Protein AF-A0A921FGH1-F1 (afdb_monomer_lite)

Radius of gyration: 12.61 Å; chains: 1; bounding box: 35×25×35 Å

Foldseek 3Di:
DDWADDPPADFWIADPVRFIKGKDWQAADPVRDTDIDIDQAAPVRHGDPDSVRRRVRRVVVNVVSVVVVD

Organism: NCBI:txid47770

Structure (mmCIF, N/CA/C/O backbone):
data_AF-A0A921FGH1-F1
#
_entry.id   AF-A0A921FGH1-F1
#
loop_
_atom_site.group_PDB
_atom_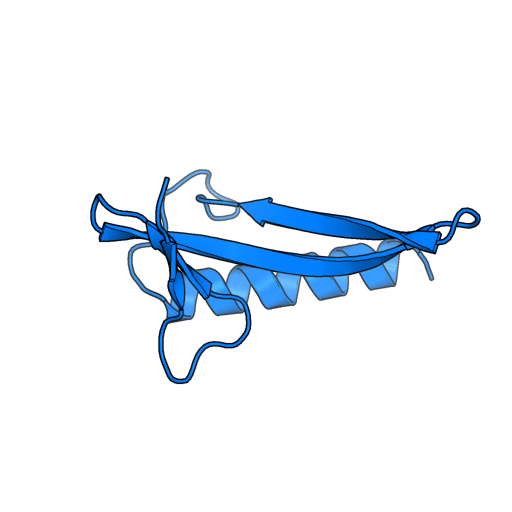site.id
_atom_site.type_symbol
_atom_site.label_atom_id
_atom_site.label_alt_id
_atom_site.label_comp_id
_atom_site.label_asym_id
_atom_site.label_entity_id
_atom_site.label_seq_id
_atom_site.pdbx_PDB_ins_code
_atom_site.Cartn_x
_atom_site.Cartn_y
_atom_site.Cartn_z
_atom_site.occupancy
_atom_site.B_iso_or_equiv
_atom_site.auth_seq_id
_atom_site.auth_comp_id
_atom_site.auth_asym_id
_atom_site.auth_atom_id
_atom_site.pdbx_PDB_model_num
ATOM 1 N N . MET A 1 1 ? -16.374 -0.620 -8.185 1.00 58.91 1 MET A N 1
ATOM 2 C CA . MET A 1 1 ? -16.027 -0.391 -6.769 1.00 58.91 1 MET A CA 1
ATOM 3 C C . MET A 1 1 ? -15.341 0.951 -6.670 1.00 58.91 1 MET A C 1
ATOM 5 O O . MET A 1 1 ? -14.243 1.114 -7.197 1.00 58.91 1 MET A O 1
ATOM 9 N N . LYS A 1 2 ? -16.023 1.922 -6.076 1.00 77.19 2 LYS A N 1
ATOM 10 C CA . LYS A 1 2 ? -15.462 3.222 -5.727 1.00 77.19 2 LYS A CA 1
ATOM 11 C C . LYS A 1 2 ? -14.410 2.989 -4.635 1.00 77.19 2 LYS A C 1
ATOM 13 O O . LYS A 1 2 ? -14.537 2.104 -3.794 1.00 77.19 2 LYS A O 1
ATOM 18 N N . SER A 1 3 ? -13.319 3.733 -4.682 1.00 82.69 3 SER A N 1
ATOM 19 C CA . SER A 1 3 ? -12.315 3.722 -3.620 1.00 82.69 3 SER A CA 1
ATOM 20 C C . SER A 1 3 ? -11.846 5.142 -3.410 1.00 82.69 3 SER A C 1
ATOM 22 O O . SER A 1 3 ? -11.583 5.838 -4.394 1.00 82.69 3 SER A O 1
ATOM 24 N N . MET A 1 4 ? -11.734 5.564 -2.160 1.00 91.06 4 MET A N 1
ATOM 25 C CA . MET A 1 4 ? -11.309 6.914 -1.814 1.00 91.06 4 MET A CA 1
ATOM 26 C C . MET A 1 4 ? -9.823 6.911 -1.464 1.00 91.06 4 MET A C 1
ATOM 28 O O . MET A 1 4 ? -9.313 5.953 -0.878 1.00 91.06 4 MET A O 1
ATOM 32 N N . LYS A 1 5 ? -9.116 7.971 -1.861 1.00 90.38 5 LYS A N 1
ATOM 33 C CA . LYS A 1 5 ? -7.759 8.231 -1.369 1.00 90.38 5 LYS A CA 1
ATOM 34 C C . LYS A 1 5 ? -7.860 8.673 0.090 1.00 90.38 5 LYS A C 1
ATOM 36 O O . LYS A 1 5 ? -8.821 9.348 0.444 1.00 90.38 5 LYS A O 1
ATOM 41 N N . ILE A 1 6 ? -6.889 8.282 0.908 1.00 92.06 6 ILE A N 1
ATOM 42 C CA . ILE A 1 6 ? -6.762 8.810 2.266 1.00 92.06 6 ILE A CA 1
ATOM 43 C C . ILE A 1 6 ? -5.770 9.973 2.215 1.00 92.06 6 ILE A C 1
ATOM 45 O O . ILE A 1 6 ? -4.642 9.799 1.749 1.00 92.06 6 ILE A O 1
ATOM 49 N N . ASP A 1 7 ? -6.172 11.140 2.708 1.00 90.81 7 ASP A N 1
ATOM 50 C CA . ASP A 1 7 ? -5.285 12.300 2.787 1.00 90.81 7 ASP A CA 1
ATOM 51 C C . ASP A 1 7 ? -4.074 12.008 3.684 1.00 90.81 7 ASP A C 1
ATOM 53 O O . ASP A 1 7 ? -4.176 11.354 4.722 1.00 90.81 7 ASP A O 1
ATOM 57 N N . GLY A 1 8 ? -2.894 12.451 3.250 1.00 92.38 8 GLY A N 1
ATOM 58 C CA . GLY A 1 8 ? -1.627 12.169 3.933 1.00 92.38 8 GLY A CA 1
ATOM 59 C C . GLY A 1 8 ? -1.020 10.787 3.650 1.00 92.38 8 GLY A C 1
ATOM 60 O O . GLY A 1 8 ? 0.107 10.540 4.074 1.00 92.38 8 GLY A O 1
ATOM 61 N N . TYR A 1 9 ? -1.696 9.912 2.893 1.00 94.25 9 TYR A N 1
ATOM 62 C CA . TYR A 1 9 ? -1.175 8.592 2.515 1.00 94.25 9 TYR A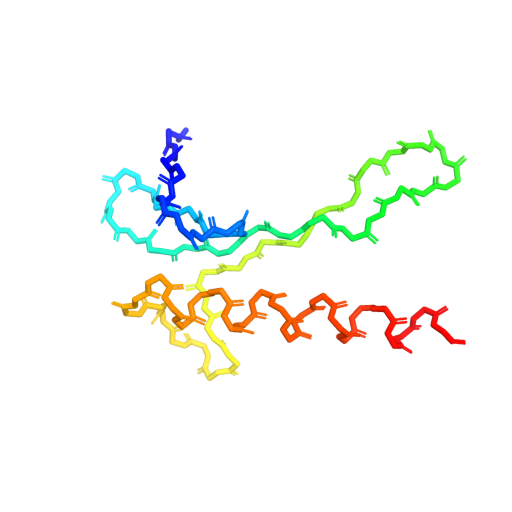 CA 1
ATOM 63 C C . TYR A 1 9 ? -1.135 8.422 0.996 1.00 94.25 9 TYR A C 1
ATOM 65 O O . TYR A 1 9 ? -2.145 8.511 0.298 1.00 94.25 9 TYR A O 1
ATOM 73 N N . LYS A 1 10 ? 0.059 8.175 0.453 1.00 92.94 10 LYS A N 1
ATOM 74 C CA . LYS A 1 10 ? 0.299 8.210 -0.995 1.00 92.94 10 LYS A CA 1
ATOM 75 C C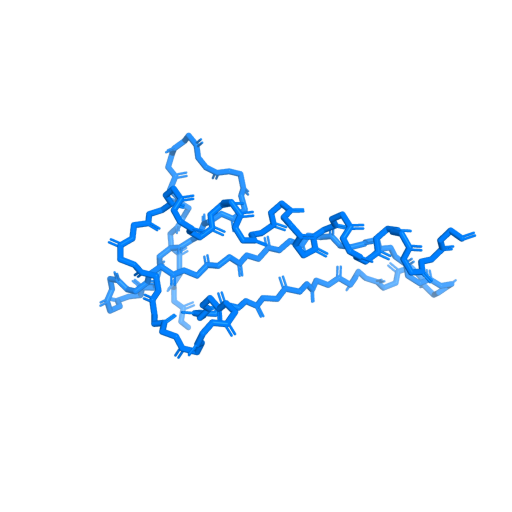 . LYS A 1 10 ? -0.190 6.948 -1.695 1.00 92.94 10 LYS A C 1
ATOM 77 O O . LYS A 1 10 ? -0.617 7.008 -2.852 1.00 92.94 10 LYS A O 1
ATOM 82 N N . TYR A 1 11 ? -0.092 5.805 -1.024 1.00 94.88 11 TYR A N 1
ATOM 83 C CA . TYR A 1 11 ? -0.370 4.501 -1.622 1.00 94.88 11 TYR A CA 1
ATOM 84 C C . TYR A 1 11 ? -1.630 3.847 -1.062 1.00 94.88 11 TYR A C 1
ATOM 86 O O . TYR A 1 11 ? -2.046 2.807 -1.575 1.00 94.88 11 TYR A O 1
ATOM 94 N N . VAL A 1 12 ? -2.257 4.442 -0.050 1.00 96.31 12 VAL A N 1
ATOM 95 C CA . VAL A 1 12 ? -3.420 3.868 0.628 1.00 96.31 12 VAL A CA 1
ATOM 96 C C . VAL A 1 12 ? -4.725 4.389 0.056 1.00 96.31 12 VAL A C 1
ATOM 98 O O . VAL A 1 12 ? -4.891 5.565 -0.270 1.00 96.31 12 VAL A O 1
ATOM 101 N N . ARG A 1 13 ? -5.680 3.473 -0.047 1.00 95.06 13 ARG A N 1
ATOM 102 C CA . ARG A 1 13 ? -7.070 3.747 -0.375 1.00 95.06 13 ARG A CA 1
ATOM 103 C C . ARG A 1 13 ? -7.976 3.008 0.598 1.00 95.06 13 ARG A C 1
ATOM 105 O O . ARG A 1 13 ? -7.570 2.017 1.207 1.00 95.06 13 ARG A O 1
ATOM 112 N N . VAL A 1 14 ? -9.211 3.475 0.704 1.00 94.25 14 VAL A N 1
ATOM 113 C CA . VAL A 1 14 ? -10.285 2.765 1.396 1.00 94.25 14 VAL A CA 1
ATOM 114 C C . VAL A 1 14 ? -11.358 2.384 0.386 1.00 94.25 14 VAL A C 1
ATOM 116 O O . VAL A 1 14 ? -11.634 3.142 -0.549 1.00 94.25 14 VAL A O 1
ATOM 119 N N . ASP A 1 15 ? -11.903 1.179 0.512 1.00 92.69 15 ASP A N 1
ATOM 120 C CA . ASP A 1 15 ? -13.046 0.764 -0.299 1.00 92.69 15 ASP A CA 1
ATOM 121 C C . ASP A 1 15 ? -14.378 1.240 0.296 1.00 92.69 15 ASP A C 1
ATOM 123 O O . ASP A 1 15 ? -14.427 1.815 1.381 1.00 92.69 15 ASP A O 1
ATOM 127 N N . GLU A 1 16 ? -15.468 0.987 -0.428 1.00 92.31 16 GLU A N 1
ATOM 128 C CA . GLU A 1 16 ? -16.839 1.327 -0.011 1.00 92.31 16 GLU A CA 1
ATOM 129 C C . GLU A 1 16 ? -17.246 0.690 1.327 1.00 92.31 16 GLU A C 1
ATOM 131 O O . GLU A 1 16 ? -18.137 1.197 1.997 1.00 92.31 16 GLU A O 1
ATOM 136 N N . ASN A 1 17 ? -16.577 -0.391 1.737 1.00 90.81 17 ASN A N 1
ATOM 137 C CA . ASN A 1 17 ? -16.842 -1.105 2.983 1.00 90.81 17 ASN A CA 1
ATOM 138 C C . ASN A 1 17 ? -15.943 -0.622 4.138 1.00 90.81 17 ASN A C 1
ATOM 140 O O . ASN A 1 17 ? -15.877 -1.281 5.173 1.00 90.81 17 ASN A O 1
ATOM 144 N N . GLY A 1 18 ? -15.190 0.467 3.953 1.00 90.44 18 GLY A N 1
ATOM 145 C CA . GLY A 1 18 ? -14.277 0.996 4.967 1.00 90.44 18 GLY A CA 1
ATOM 146 C C . GLY A 1 18 ? -12.981 0.193 5.136 1.00 90.44 18 GLY A C 1
ATOM 147 O O . GLY A 1 18 ? -12.226 0.443 6.073 1.00 90.44 18 GLY A O 1
ATOM 148 N N . HIS A 1 19 ? -12.676 -0.762 4.250 1.00 93.88 19 HIS A N 1
ATOM 149 C CA . HIS A 1 19 ? -11.445 -1.544 4.351 1.00 93.88 19 HIS A CA 1
ATOM 150 C C . HIS A 1 19 ? -10.275 -0.844 3.663 1.00 93.88 19 HIS A C 1
ATOM 152 O O . HIS A 1 19 ? -10.312 -0.559 2.461 1.00 93.88 19 HIS A O 1
ATOM 158 N N . PHE A 1 20 ? -9.188 -0.661 4.412 1.00 95.06 20 PHE A N 1
ATOM 159 C CA . PHE A 1 20 ? -7.934 -0.143 3.881 1.00 95.06 20 PHE A CA 1
ATOM 160 C C . PHE A 1 20 ? -7.249 -1.152 2.961 1.00 95.06 20 PHE A C 1
ATOM 162 O O . PHE A 1 20 ? -7.206 -2.359 3.218 1.00 95.06 20 PHE A O 1
ATOM 169 N N . PHE A 1 21 ? -6.657 -0.639 1.893 1.00 96.06 21 PHE A N 1
ATOM 170 C CA . PHE A 1 21 ? -5.795 -1.400 1.007 1.00 96.06 21 PHE A CA 1
ATOM 171 C C . PHE A 1 21 ? -4.721 -0.495 0.418 1.00 96.06 21 PHE A C 1
ATOM 173 O O . PHE A 1 21 ? -4.944 0.69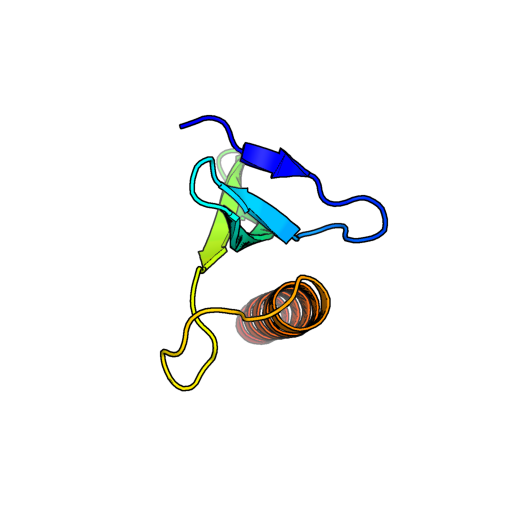8 0.203 1.00 96.06 21 PHE A O 1
ATOM 180 N N . TYR A 1 22 ? -3.553 -1.061 0.135 1.00 95.69 22 TYR A N 1
ATOM 181 C CA . TYR A 1 22 ? -2.516 -0.339 -0.587 1.00 95.69 22 TYR A CA 1
ATOM 182 C C . TYR A 1 22 ? -2.592 -0.627 -2.085 1.00 95.69 22 TYR A C 1
ATOM 184 O O . TYR A 1 22 ? -3.010 -1.705 -2.519 1.00 95.69 22 TYR A O 1
ATOM 192 N N . GLN A 1 23 ? -2.128 0.331 -2.879 1.00 94.94 23 GLN A N 1
ATOM 193 C CA . GLN A 1 23 ? -1.836 0.177 -4.295 1.00 94.94 23 GLN A CA 1
ATOM 194 C C . GLN A 1 23 ? -0.589 0.997 -4.641 1.00 94.94 23 GLN A C 1
ATOM 196 O O . GLN A 1 23 ? -0.618 2.229 -4.634 1.00 94.94 23 GLN A O 1
ATOM 201 N N . VAL A 1 24 ? 0.492 0.300 -4.985 1.00 94.81 24 VAL A N 1
ATOM 202 C CA . VAL A 1 24 ? 1.788 0.882 -5.351 1.00 94.81 24 VAL A CA 1
ATOM 203 C C . VAL A 1 24 ? 2.066 0.701 -6.832 1.00 94.81 24 VAL A C 1
ATOM 205 O O . VAL A 1 24 ? 1.797 -0.357 -7.399 1.00 94.81 24 VAL A O 1
ATOM 208 N N . PHE A 1 25 ? 2.617 1.739 -7.454 1.00 93.12 25 PHE A N 1
ATOM 209 C CA . PHE A 1 25 ? 3.162 1.676 -8.806 1.00 93.12 25 PHE A CA 1
ATOM 210 C C . PHE A 1 25 ? 4.582 1.109 -8.760 1.00 93.12 25 PHE A C 1
ATOM 212 O O . PHE A 1 25 ? 5.409 1.573 -7.973 1.00 93.12 25 PHE A O 1
ATOM 219 N N . LEU A 1 26 ? 4.842 0.112 -9.600 1.00 91.19 26 LEU A N 1
ATOM 220 C CA . LEU A 1 26 ? 6.099 -0.630 -9.639 1.00 91.19 26 LEU A CA 1
ATOM 221 C C . LEU A 1 26 ? 6.967 -0.302 -10.862 1.00 91.19 26 LEU A C 1
ATOM 223 O O . LEU A 1 26 ? 8.133 -0.679 -10.893 1.00 91.19 26 LEU A O 1
ATOM 227 N N . GLY A 1 27 ? 6.425 0.406 -11.853 1.00 91.12 27 GLY A N 1
ATOM 228 C CA . GLY A 1 27 ? 7.129 0.751 -13.086 1.00 91.12 27 GLY A CA 1
ATOM 229 C C . GLY A 1 27 ? 6.326 0.396 -14.332 1.00 91.12 27 GLY A C 1
ATOM 230 O O . GLY A 1 27 ? 5.164 -0.009 -14.251 1.00 91.12 27 GLY A O 1
ATOM 231 N N . ARG A 1 28 ? 6.955 0.565 -15.495 1.00 94.25 28 ARG A N 1
ATOM 232 C CA . ARG A 1 28 ? 6.433 0.118 -16.791 1.00 94.25 28 ARG A CA 1
ATOM 233 C C . ARG A 1 28 ? 7.250 -1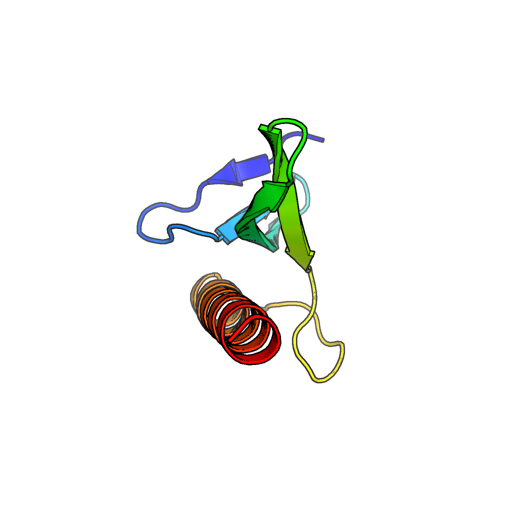.069 -17.295 1.00 94.25 28 ARG A C 1
ATOM 235 O O . ARG A 1 28 ? 8.408 -1.211 -16.903 1.00 94.25 28 ARG A O 1
ATOM 242 N N . ASP A 1 29 ? 6.644 -1.929 -18.101 1.00 89.69 29 ASP A N 1
ATOM 243 C CA . ASP A 1 29 ? 7.382 -2.935 -18.873 1.00 89.69 29 ASP A CA 1
ATOM 244 C C . ASP A 1 29 ? 7.914 -2.356 -20.194 1.00 89.69 29 ASP A C 1
ATOM 246 O O . ASP A 1 29 ? 7.779 -1.160 -20.465 1.00 89.69 29 ASP A O 1
ATOM 250 N N . SER A 1 30 ? 8.542 -3.214 -21.001 1.00 91.81 30 SER A N 1
ATOM 251 C CA . SER A 1 30 ? 9.087 -2.890 -22.323 1.00 91.81 30 SER A CA 1
ATOM 252 C C . SER A 1 30 ? 8.037 -2.397 -23.322 1.00 91.81 30 SER A C 1
ATOM 254 O O . SER A 1 30 ? 8.389 -1.700 -24.266 1.00 91.81 30 SER A O 1
ATOM 256 N N . GLU A 1 31 ? 6.759 -2.714 -23.107 1.00 94.19 31 GLU A N 1
ATOM 257 C CA . GLU A 1 31 ? 5.632 -2.267 -23.936 1.00 94.19 31 GLU A CA 1
ATOM 258 C C . GLU A 1 31 ? 5.006 -0.963 -23.401 1.00 94.19 31 GLU A C 1
ATOM 260 O O . GLU A 1 31 ? 4.055 -0.429 -23.969 1.00 94.19 31 GLU A O 1
ATOM 265 N N . GLY A 1 32 ? 5.525 -0.425 -22.290 1.00 92.06 32 GLY A N 1
ATOM 266 C CA . GLY A 1 32 ? 5.022 0.788 -21.648 1.00 92.06 32 GLY A CA 1
ATOM 267 C C . GLY A 1 32 ? 3.815 0.563 -20.730 1.00 92.06 32 GLY A C 1
ATOM 268 O O . GLY A 1 32 ? 3.291 1.529 -20.159 1.00 92.06 32 GLY A O 1
ATOM 269 N N . LYS A 1 33 ? 3.378 -0.684 -20.524 1.00 94.81 33 LYS A N 1
ATOM 270 C CA . LYS A 1 33 ? 2.241 -1.011 -19.661 1.00 94.81 33 LYS A CA 1
ATOM 271 C C . LYS A 1 33 ? 2.621 -0.839 -18.195 1.00 94.81 33 LYS A C 1
ATOM 273 O O . LYS A 1 33 ? 3.678 -1.261 -17.733 1.00 94.81 33 LYS A O 1
ATOM 278 N N . GLN A 1 34 ? 1.741 -0.179 -17.445 1.00 94.06 34 GLN A N 1
ATOM 279 C CA . GLN A 1 34 ? 1.965 0.139 -16.037 1.00 94.06 34 GLN A CA 1
ATOM 280 C C . GLN A 1 34 ? 1.703 -1.071 -15.142 1.00 94.06 34 GLN A C 1
ATOM 282 O O . GLN A 1 34 ? 0.627 -1.669 -15.181 1.00 94.06 34 GLN A O 1
ATOM 287 N N . HIS A 1 35 ? 2.656 -1.365 -14.264 1.00 92.19 35 HIS A N 1
ATOM 288 C CA . HIS A 1 35 ? 2.547 -2.426 -13.275 1.00 92.19 35 HIS A CA 1
ATOM 289 C C . HIS A 1 35 ? 2.228 -1.844 -11.907 1.00 92.19 35 HIS A C 1
ATOM 291 O O . HIS A 1 35 ? 2.926 -0.966 -11.395 1.00 92.19 35 HIS A O 1
ATOM 297 N N . PHE A 1 36 ? 1.16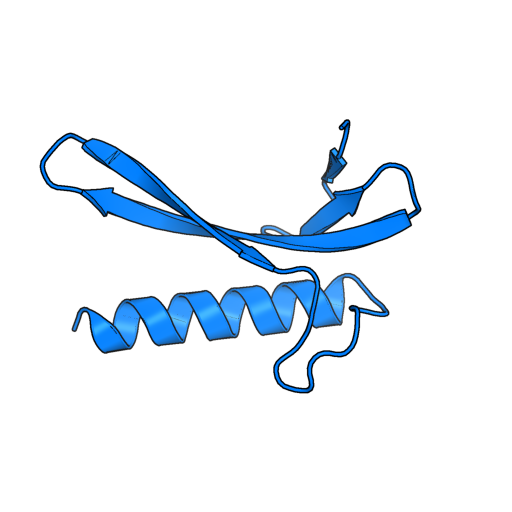9 -2.365 -11.296 1.00 93.31 36 PHE A N 1
ATOM 298 C CA . PHE A 1 36 ? 0.756 -2.005 -9.948 1.00 93.31 36 PHE A CA 1
ATOM 299 C C . PHE A 1 36 ? 0.669 -3.250 -9.078 1.00 93.31 36 PHE A C 1
ATOM 301 O O . PHE A 1 36 ? 0.162 -4.285 -9.508 1.00 93.31 36 PHE A O 1
ATOM 308 N N . LYS A 1 37 ? 1.077 -3.126 -7.816 1.00 93.31 37 LYS A N 1
ATOM 309 C CA . LYS A 1 37 ? 0.788 -4.125 -6.787 1.00 93.31 37 LYS A CA 1
ATOM 310 C C . LYS A 1 37 ? -0.251 -3.564 -5.837 1.00 93.31 37 LYS A C 1
ATOM 312 O O . LYS A 1 37 ? -0.109 -2.446 -5.350 1.00 93.31 37 LYS A O 1
ATOM 317 N N . LYS A 1 38 ? -1.290 -4.351 -5.576 1.00 94.50 38 LYS A N 1
ATOM 318 C CA . LYS A 1 38 ? -2.336 -4.037 -4.604 1.00 94.50 38 LYS A CA 1
ATOM 319 C C . LYS A 1 38 ? -2.437 -5.144 -3.568 1.00 94.50 38 LYS A C 1
ATOM 321 O O . LYS A 1 38 ? -2.265 -6.315 -3.909 1.00 94.50 38 LYS A O 1
ATOM 326 N N . GLY A 1 39 ? -2.752 -4.774 -2.336 1.00 94.94 39 GLY A N 1
ATOM 327 C CA . GLY A 1 39 ? -2.920 -5.719 -1.242 1.00 94.94 39 GLY A CA 1
ATOM 328 C C . GLY A 1 39 ? -3.853 -5.171 -0.176 1.00 94.94 39 GLY A C 1
ATOM 329 O O . GLY A 1 39 ? -3.889 -3.973 0.087 1.00 94.94 39 GLY A O 1
ATOM 330 N N . ARG A 1 40 ? -4.637 -6.075 0.413 1.00 94.75 40 ARG A N 1
ATOM 331 C CA . ARG A 1 40 ? -5.608 -5.795 1.487 1.00 94.75 40 ARG A CA 1
ATOM 332 C C . ARG A 1 40 ? -5.163 -6.351 2.839 1.00 94.75 40 ARG A C 1
ATOM 334 O O . ARG A 1 40 ? -5.877 -6.201 3.825 1.00 94.75 40 ARG A O 1
ATOM 341 N N . LYS A 1 41 ? -4.040 -7.068 2.843 1.00 94.75 41 LYS A N 1
ATOM 342 C CA . LYS A 1 41 ? -3.537 -7.832 3.972 1.00 94.75 41 LYS A CA 1
ATOM 343 C C . LYS A 1 41 ? -2.058 -7.550 4.180 1.00 94.75 41 LYS A C 1
ATOM 345 O O . LYS A 1 41 ? -1.352 -7.274 3.208 1.00 94.75 41 LYS A O 1
ATOM 350 N N . ASP A 1 42 ? -1.640 -7.633 5.432 1.00 92.06 42 ASP A N 1
ATOM 351 C CA . ASP A 1 42 ? -0.242 -7.605 5.835 1.00 92.06 42 ASP A CA 1
ATOM 352 C C . ASP A 1 42 ? 0.459 -8.948 5.549 1.00 92.06 42 ASP A C 1
ATOM 354 O O . ASP A 1 42 ? -0.133 -9.894 5.017 1.00 92.06 42 ASP A O 1
ATOM 358 N N . GLN A 1 43 ? 1.734 -9.040 5.930 1.00 90.19 43 GLN A N 1
ATOM 359 C CA . GLN A 1 43 ? 2.540 -10.256 5.789 1.00 90.19 43 GLN A CA 1
ATOM 360 C C . GLN A 1 43 ? 1.997 -11.457 6.582 1.00 90.19 43 GLN A C 1
ATOM 362 O O . GLN A 1 43 ? 2.297 -12.596 6.236 1.00 90.19 43 GLN A O 1
ATOM 367 N N . LYS A 1 44 ? 1.199 -11.220 7.632 1.00 91.56 44 LYS A N 1
ATOM 368 C CA . LYS A 1 44 ? 0.565 -12.261 8.455 1.00 91.56 44 LYS A CA 1
ATOM 369 C C . LYS A 1 44 ? -0.797 -12.689 7.897 1.00 91.56 44 LYS A C 1
ATOM 371 O O . LYS A 1 44 ? -1.455 -13.553 8.469 1.00 91.56 44 LYS A O 1
ATOM 376 N N . GLY A 1 45 ? -1.238 -12.094 6.786 1.00 92.50 45 GLY A N 1
ATOM 377 C CA . GLY A 1 45 ? -2.531 -12.372 6.168 1.00 92.50 45 GLY A CA 1
ATOM 378 C C . GLY A 1 45 ? -3.715 -11.676 6.850 1.00 92.50 45 GLY A C 1
ATOM 379 O O . GLY A 1 45 ? -4.867 -11.967 6.500 1.00 92.50 45 GLY A O 1
ATOM 380 N N . LEU A 1 46 ? -3.456 -10.751 7.778 1.00 93.81 46 LEU A N 1
ATOM 381 C CA . LEU A 1 46 ? -4.469 -9.972 8.485 1.00 93.81 46 LEU A CA 1
ATOM 382 C C . LEU A 1 46 ? -4.819 -8.714 7.696 1.00 93.81 46 LEU A C 1
ATOM 384 O O . LEU A 1 46 ? -3.971 -8.123 7.032 1.00 93.81 46 LEU A O 1
ATOM 388 N N . LYS A 1 47 ? -6.087 -8.294 7.753 1.00 94.62 47 LYS A N 1
ATOM 389 C CA . LYS A 1 47 ? -6.518 -7.033 7.134 1.00 94.62 47 LYS A CA 1
ATOM 390 C C . LYS A 1 47 ? -5.872 -5.846 7.851 1.00 94.62 47 LYS A C 1
ATOM 392 O O . LYS A 1 47 ? -5.686 -5.878 9.065 1.00 94.62 47 LYS A O 1
ATOM 397 N N . PHE A 1 48 ? -5.605 -4.773 7.113 1.00 95.00 48 PHE A N 1
ATOM 398 C CA . PHE A 1 48 ? -5.108 -3.540 7.716 1.00 95.00 48 PHE A CA 1
ATOM 399 C C . PHE A 1 48 ? -6.170 -2.892 8.604 1.00 95.00 48 PHE A C 1
ATOM 401 O O . PHE A 1 48 ? -7.297 -2.655 8.172 1.00 95.00 48 PHE A O 1
ATOM 408 N N . THR A 1 49 ? -5.777 -2.561 9.829 1.00 92.31 49 THR A N 1
ATOM 409 C CA . THR A 1 49 ? -6.613 -1.847 10.804 1.00 92.31 49 THR A CA 1
ATOM 410 C C . THR A 1 49 ? -6.492 -0.329 10.685 1.00 92.31 49 THR A C 1
ATOM 412 O O . THR A 1 49 ? -7.306 0.400 11.239 1.00 92.31 49 THR A O 1
ATOM 415 N N . SER A 1 50 ? -5.480 0.166 9.964 1.00 94.62 50 SER A N 1
ATOM 416 C CA . SER A 1 50 ? -5.233 1.596 9.778 1.00 94.62 50 SER A CA 1
ATOM 417 C C . SER A 1 50 ? -4.566 1.896 8.439 1.00 94.62 50 SER A C 1
ATOM 419 O O . SER A 1 50 ? -3.869 1.051 7.865 1.00 94.62 50 SER A O 1
ATOM 421 N N . ALA A 1 51 ? -4.713 3.141 7.978 1.00 94.44 51 ALA A N 1
ATOM 422 C CA . ALA A 1 51 ? -4.004 3.630 6.800 1.00 94.44 51 ALA A CA 1
ATOM 423 C C . ALA A 1 51 ? -2.477 3.576 6.985 1.00 94.44 51 ALA A C 1
ATOM 425 O O . ALA A 1 51 ? -1.766 3.152 6.080 1.00 94.44 51 ALA A O 1
ATOM 426 N N . LYS A 1 52 ? -1.969 3.887 8.185 1.00 95.44 52 LYS A N 1
ATOM 427 C CA . LYS A 1 52 ? -0.534 3.804 8.502 1.00 95.44 52 LYS A CA 1
ATOM 428 C C . LYS A 1 52 ? 0.037 2.403 8.292 1.00 95.44 52 LYS A C 1
ATOM 430 O O . LYS A 1 52 ? 1.103 2.269 7.697 1.00 95.44 52 LYS A O 1
ATOM 435 N N . ALA A 1 53 ? -0.679 1.369 8.737 1.00 95.19 53 ALA A N 1
ATOM 436 C CA . ALA A 1 53 ? -0.264 -0.017 8.530 1.00 95.19 53 ALA A CA 1
ATOM 437 C C . ALA A 1 53 ? -0.241 -0.386 7.037 1.00 95.19 53 ALA A C 1
ATOM 439 O O . ALA A 1 53 ? 0.712 -1.004 6.566 1.00 95.19 53 ALA A O 1
ATOM 440 N N . ALA A 1 54 ? -1.257 0.043 6.283 1.00 96.44 54 ALA A N 1
ATOM 441 C CA . ALA A 1 54 ? -1.317 -0.192 4.845 1.00 96.44 54 ALA A CA 1
ATOM 442 C C . ALA A 1 54 ? -0.184 0.527 4.085 1.00 96.44 54 ALA A C 1
ATOM 444 O O . ALA A 1 54 ? 0.406 -0.066 3.187 1.00 96.44 54 ALA A O 1
ATOM 445 N N . GLU A 1 55 ? 0.155 1.769 4.446 1.00 96.06 55 GLU A N 1
ATOM 446 C CA . GLU A 1 55 ? 1.234 2.547 3.814 1.00 96.06 55 GLU A CA 1
ATOM 447 C C . GLU A 1 55 ? 2.615 1.949 4.115 1.00 96.06 55 GLU A C 1
ATOM 449 O O . GLU A 1 55 ? 3.438 1.825 3.209 1.00 96.06 55 GLU A O 1
ATOM 454 N N . ALA A 1 56 ? 2.862 1.520 5.356 1.00 95.56 56 ALA A N 1
ATOM 455 C CA . ALA A 1 56 ? 4.109 0.851 5.724 1.00 95.56 56 ALA A CA 1
ATOM 456 C C . ALA A 1 56 ? 4.320 -0.436 4.906 1.00 95.56 56 ALA A C 1
ATOM 458 O O . ALA A 1 56 ? 5.397 -0.651 4.345 1.00 95.56 56 ALA A O 1
ATOM 459 N N . GLU A 1 57 ? 3.270 -1.250 4.755 1.00 96.06 57 GLU A N 1
ATOM 460 C CA . GLU A 1 57 ? 3.322 -2.456 3.925 1.00 96.06 57 GLU A CA 1
ATOM 461 C C . GLU A 1 57 ? 3.497 -2.117 2.436 1.00 96.06 57 GLU A C 1
ATOM 463 O O . GLU A 1 57 ? 4.265 -2.771 1.731 1.00 96.06 57 GLU A O 1
ATOM 468 N N . ALA A 1 58 ? 2.859 -1.047 1.955 1.00 95.69 58 ALA A N 1
ATOM 469 C CA . ALA A 1 58 ? 3.031 -0.536 0.598 1.00 95.69 58 ALA A CA 1
ATOM 470 C C . ALA A 1 58 ? 4.499 -0.185 0.303 1.00 95.69 58 ALA A C 1
ATOM 472 O O . ALA A 1 58 ? 5.055 -0.595 -0.719 1.00 95.69 58 ALA A O 1
ATOM 473 N N . MET A 1 59 ? 5.138 0.558 1.211 1.00 94.75 59 MET A N 1
ATOM 474 C CA . MET A 1 59 ? 6.547 0.935 1.101 1.00 94.75 59 MET A CA 1
ATOM 475 C C . MET A 1 59 ? 7.452 -0.295 1.116 1.00 94.75 59 MET A C 1
ATOM 477 O O . MET A 1 59 ? 8.309 -0.420 0.242 1.00 94.75 59 MET A O 1
ATOM 481 N N . ARG A 1 60 ? 7.215 -1.237 2.037 1.00 95.06 60 ARG A N 1
ATOM 482 C CA . ARG A 1 60 ? 7.957 -2.501 2.115 1.00 95.06 60 ARG A CA 1
ATOM 483 C C . ARG A 1 60 ? 7.882 -3.281 0.801 1.00 95.06 60 ARG A C 1
ATOM 485 O O . ARG A 1 60 ? 8.910 -3.683 0.266 1.00 95.06 60 ARG A O 1
ATOM 492 N N . VAL A 1 61 ? 6.679 -3.443 0.251 1.00 93.69 61 VAL A N 1
ATOM 493 C CA . VAL A 1 61 ? 6.435 -4.144 -1.021 1.00 93.69 61 VAL A CA 1
ATOM 494 C C . VAL A 1 61 ? 7.110 -3.438 -2.193 1.00 93.69 61 VAL A C 1
ATOM 496 O O . VAL A 1 61 ? 7.659 -4.094 -3.077 1.00 93.69 61 VAL A O 1
ATOM 499 N N . LYS A 1 62 ? 7.097 -2.101 -2.210 1.00 93.44 62 LYS A N 1
ATOM 500 C CA . LYS A 1 62 ? 7.796 -1.321 -3.233 1.00 93.44 62 LYS A CA 1
ATOM 501 C C . LYS A 1 62 ? 9.307 -1.556 -3.167 1.00 93.44 62 LYS A C 1
ATOM 503 O O . LYS A 1 62 ? 9.906 -1.809 -4.205 1.00 93.44 62 LYS A O 1
ATOM 508 N N . VAL A 1 63 ? 9.906 -1.497 -1.976 1.00 93.31 63 VAL A N 1
ATOM 509 C CA . VAL A 1 63 ? 11.343 -1.755 -1.777 1.00 93.31 63 VAL A CA 1
ATOM 510 C C . VAL A 1 63 ? 11.698 -3.191 -2.159 1.00 93.31 63 VAL A C 1
ATOM 512 O O . VAL A 1 63 ? 12.641 -3.395 -2.911 1.00 93.31 63 VAL A O 1
ATOM 515 N N . GLU A 1 64 ? 10.911 -4.180 -1.727 1.00 92.06 64 GLU A N 1
ATOM 516 C CA . GLU A 1 64 ? 11.117 -5.589 -2.090 1.00 92.06 64 GLU A CA 1
ATOM 517 C C . GLU A 1 64 ? 11.122 -5.786 -3.612 1.00 92.06 64 GLU A C 1
ATOM 519 O O . GLU A 1 64 ? 11.979 -6.487 -4.147 1.00 92.06 64 GLU A O 1
ATOM 524 N N . TYR A 1 65 ? 10.190 -5.143 -4.320 1.00 89.88 65 TYR A N 1
ATOM 525 C CA . TYR A 1 65 ? 10.139 -5.218 -5.777 1.00 89.88 65 TYR A CA 1
ATOM 526 C C . TYR A 1 65 ? 11.359 -4.570 -6.440 1.00 89.88 65 TYR A C 1
ATOM 528 O O . TYR A 1 65 ? 11.901 -5.139 -7.384 1.00 89.88 65 TYR A O 1
ATOM 536 N N . MET A 1 66 ? 11.795 -3.403 -5.952 1.00 87.06 66 MET A N 1
ATOM 537 C CA . MET A 1 66 ? 12.982 -2.723 -6.481 1.00 87.06 66 MET A CA 1
ATOM 538 C C . MET A 1 66 ? 14.246 -3.553 -6.247 1.00 87.06 66 MET A C 1
ATOM 540 O O . MET A 1 66 ? 15.025 -3.724 -7.173 1.00 87.06 66 MET A O 1
ATOM 544 N N . ASN A 1 67 ? 14.398 -4.147 -5.061 1.00 88.94 67 ASN A N 1
ATOM 545 C CA . ASN A 1 67 ? 15.547 -4.990 -4.730 1.00 88.94 67 ASN A CA 1
ATOM 546 C C . ASN A 1 67 ? 15.576 -6.303 -5.520 1.00 88.94 67 ASN A C 1
ATOM 548 O O . ASN A 1 67 ? 16.652 -6.801 -5.803 1.00 88.94 67 ASN A O 1
ATOM 552 N N . ARG A 1 68 ? 14.421 -6.880 -5.885 1.00 84.06 68 ARG A N 1
ATOM 553 C CA . ARG A 1 68 ? 14.375 -8.063 -6.770 1.00 84.06 68 ARG A CA 1
ATOM 554 C C . ARG A 1 68 ? 14.692 -7.752 -8.232 1.00 84.06 68 ARG A C 1
ATOM 556 O O . ARG A 1 68 ? 14.935 -8.680 -8.995 1.00 84.06 68 ARG A O 1
ATOM 563 N N . LYS A 1 69 ? 14.570 -6.487 -8.638 1.00 66.88 69 LYS A N 1
ATOM 564 C CA . LYS A 1 69 ? 14.904 -6.023 -9.990 1.00 66.88 69 LYS A CA 1
ATOM 565 C C . LYS A 1 69 ? 16.322 -5.459 -10.107 1.00 66.88 69 LYS A C 1
ATOM 567 O O . LYS A 1 69 ? 16.747 -5.237 -11.238 1.00 66.88 69 LYS A O 1
ATOM 572 N N . ALA A 1 70 ? 16.975 -5.173 -8.982 1.00 54.62 70 ALA A N 1
ATOM 573 C CA . ALA A 1 70 ? 18.380 -4.784 -8.909 1.00 54.62 70 ALA A CA 1
ATOM 574 C C . ALA A 1 70 ? 19.272 -6.019 -9.070 1.00 54.62 70 ALA A C 1
ATOM 576 O O . ALA A 1 70 ? 20.331 -5.869 -9.713 1.00 54.62 70 ALA A O 1
#

pLDDT: mean 91.42, std 7.41, range [54.62, 96.44]

Secondary structure (DSSP, 8-state):
--EEEPTT-SSEEEETTS-EEEEEEEEE-TT-PEEEEEESB-TTSPBPSSHHHHHHHHHHHHHHHHHHH-

Sequence (70 aa):
MKSMKIDGYKYVRVDENGHFFYQVFLGRDSEGKQHFKKGRKDQKGLKFTSAKAAEAEAMRVKVEYMNRKA